Protein AF-A0A661TA59-F1 (afdb_monomer_lite)

Secondary structure (DSSP, 8-state):
-EEEEEE--SSTTS--EEEEEE-S-HHHHHHHHT-HHHHHHHHHHHHHH-SPPP-------S-S------

Structure (mmCIF, N/CA/C/O backbone):
data_AF-A0A661TA59-F1
#
_entry.id   AF-A0A661TA59-F1
#
loop_
_atom_site.group_PDB
_atom_site.id
_atom_site.type_symbol
_atom_site.label_atom_id
_atom_site.label_alt_id
_atom_site.label_comp_id
_atom_site.label_asym_id
_atom_site.label_entity_id
_atom_site.label_seq_id
_atom_site.pdbx_PDB_ins_code
_atom_site.Cartn_x
_atom_site.Cartn_y
_atom_site.Cartn_z
_atom_site.occupancy
_atom_site.B_iso_or_equiv
_atom_site.auth_seq_id
_atom_site.auth_comp_id
_atom_site.auth_asym_id
_atom_site.auth_atom_id
_atom_site.pdbx_PDB_model_num
ATOM 1 N N . ILE A 1 1 ? 13.210 -1.570 1.466 1.00 67.00 1 ILE A N 1
ATOM 2 C CA 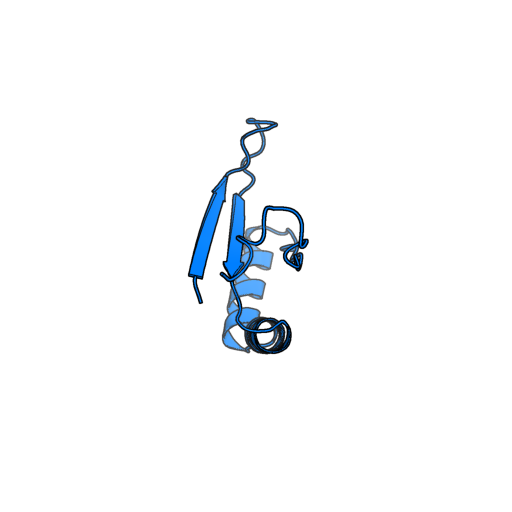. ILE A 1 1 ? 11.818 -1.067 1.444 1.00 67.00 1 ILE A CA 1
ATOM 3 C C . ILE A 1 1 ? 11.889 0.341 1.997 1.00 67.00 1 ILE A C 1
ATOM 5 O O . ILE A 1 1 ? 12.434 0.500 3.083 1.00 67.00 1 ILE A O 1
ATOM 9 N N . SER A 1 2 ? 11.446 1.333 1.232 1.00 79.56 2 SER A N 1
ATOM 10 C CA . SER A 1 2 ? 11.387 2.729 1.684 1.00 79.56 2 SER A CA 1
ATOM 11 C C . SER A 1 2 ? 9.926 3.135 1.787 1.00 79.56 2 SER A C 1
ATOM 13 O O . SER A 1 2 ? 9.128 2.727 0.944 1.00 79.56 2 SER A O 1
ATOM 15 N N . SER A 1 3 ? 9.576 3.907 2.808 1.00 82.88 3 SER A N 1
ATOM 16 C CA . SER A 1 3 ? 8.215 4.384 3.048 1.00 82.88 3 SER A CA 1
ATOM 17 C C . SER A 1 3 ? 8.222 5.888 3.265 1.00 82.88 3 SER A C 1
ATOM 19 O O . SER A 1 3 ? 9.068 6.397 3.998 1.00 82.88 3 SER A O 1
ATOM 21 N N . GLU A 1 4 ? 7.258 6.577 2.678 1.00 87.50 4 GLU A N 1
ATOM 22 C CA . GLU A 1 4 ? 7.026 8.004 2.869 1.00 87.50 4 GLU A CA 1
ATOM 23 C C . GLU A 1 4 ? 5.532 8.265 3.074 1.00 87.50 4 GLU A C 1
ATOM 25 O O . GLU A 1 4 ? 4.680 7.581 2.500 1.00 87.50 4 GLU A O 1
ATOM 30 N N . SER A 1 5 ? 5.225 9.256 3.907 1.00 89.06 5 SER A N 1
ATOM 31 C CA . SER A 1 5 ? 3.863 9.721 4.157 1.00 89.06 5 SER A CA 1
ATOM 32 C C . SER A 1 5 ? 3.684 11.076 3.488 1.00 89.06 5 SER A C 1
ATOM 34 O O . SER A 1 5 ? 4.458 12.001 3.725 1.00 89.06 5 SER A O 1
ATOM 36 N N . LEU A 1 6 ? 2.669 11.174 2.644 1.00 86.06 6 LEU A N 1
ATOM 37 C CA . LEU A 1 6 ? 2.279 12.350 1.884 1.00 86.06 6 LEU A CA 1
ATOM 38 C C . LEU A 1 6 ? 0.932 12.823 2.435 1.00 86.06 6 LEU A C 1
ATOM 40 O O . LEU A 1 6 ? 0.056 12.009 2.718 1.00 86.06 6 LEU A O 1
ATOM 44 N N . GLN A 1 7 ? 0.764 14.129 2.595 1.00 83.75 7 GLN A N 1
ATOM 45 C CA . GLN A 1 7 ? -0.522 14.730 2.942 1.00 83.75 7 GLN A CA 1
ATOM 46 C C . GLN A 1 7 ? -1.086 15.396 1.689 1.00 83.75 7 GLN A C 1
ATOM 48 O O . GLN A 1 7 ? -0.361 16.126 1.008 1.00 83.75 7 GLN A O 1
ATOM 53 N N . CYS A 1 8 ? -2.352 15.128 1.373 1.00 81.81 8 CYS A N 1
ATOM 54 C CA . CYS A 1 8 ? -3.048 15.853 0.322 1.00 81.81 8 CYS A CA 1
ATOM 55 C C . CYS A 1 8 ? -3.278 17.296 0.783 1.00 81.81 8 CYS A C 1
ATOM 57 O O . CYS A 1 8 ? -3.650 17.542 1.930 1.00 81.81 8 CYS A O 1
ATOM 59 N N . VAL A 1 9 ? -3.008 18.252 -0.100 1.00 84.12 9 VAL A N 1
ATOM 60 C CA . VAL A 1 9 ? -3.168 19.688 0.179 1.00 84.12 9 VAL A CA 1
ATOM 61 C C . VAL A 1 9 ? -4.165 20.361 -0.764 1.00 84.12 9 VAL A C 1
ATOM 63 O O . VAL A 1 9 ? -4.384 21.562 -0.644 1.00 84.12 9 VAL A O 1
ATOM 66 N N . ASP A 1 10 ? -4.750 19.610 -1.701 1.00 79.12 10 ASP A N 1
ATOM 67 C CA . ASP A 1 10 ? -5.687 20.120 -2.701 1.00 79.12 10 ASP A CA 1
ATOM 68 C C . ASP A 1 10 ? -6.797 19.082 -2.953 1.00 79.12 10 ASP A C 1
ATOM 70 O O . ASP A 1 10 ? -6.531 18.061 -3.594 1.00 79.12 10 ASP A O 1
ATOM 74 N N . PRO A 1 11 ? -8.019 19.301 -2.433 1.00 72.31 11 PRO A N 1
ATOM 75 C CA . PRO A 1 11 ? -8.455 20.444 -1.622 1.00 72.31 11 PRO A CA 1
ATOM 76 C C . PRO A 1 11 ? -7.934 20.374 -0.162 1.00 72.31 11 PRO A C 1
ATOM 78 O O . PRO A 1 11 ? -7.948 19.309 0.449 1.00 72.31 11 PRO A O 1
ATOM 81 N N . PRO A 1 12 ? -7.508 21.497 0.451 1.00 66.88 12 PRO A N 1
ATOM 82 C CA . PRO A 1 12 ? -6.877 21.517 1.785 1.00 66.88 12 PRO A CA 1
ATOM 83 C C . PRO A 1 12 ? -7.835 21.211 2.949 1.00 66.88 12 PRO A C 1
ATOM 85 O O . PRO A 1 12 ? -7.412 21.086 4.097 1.00 66.88 12 PRO A O 1
ATOM 88 N N . GLU A 1 13 ? -9.132 21.162 2.662 1.00 68.88 13 GLU A N 1
ATOM 89 C CA . GLU A 1 13 ? -10.217 20.906 3.608 1.00 68.88 13 GLU A CA 1
ATOM 90 C C . GLU A 1 13 ? -10.398 19.408 3.901 1.00 68.88 13 GLU A C 1
ATOM 92 O O . GLU A 1 13 ? -10.934 19.051 4.954 1.00 68.88 13 GLU A O 1
ATOM 97 N N . GLU A 1 14 ? -9.870 18.532 3.044 1.00 70.75 14 GLU A N 1
ATOM 98 C CA . GLU A 1 14 ? -9.888 17.089 3.264 1.00 70.75 14 GLU A CA 1
ATOM 99 C C . GLU A 1 14 ? -8.562 16.645 3.897 1.00 70.75 14 GLU A C 1
ATOM 101 O O . GLU A 1 14 ? -7.482 16.805 3.329 1.00 70.75 14 GLU A O 1
ATOM 106 N N . ASN A 1 15 ? -8.628 16.091 5.114 1.00 70.44 15 ASN A N 1
ATOM 107 C CA . ASN A 1 15 ? -7.465 15.526 5.808 1.00 70.44 15 ASN A CA 1
ATOM 108 C C . ASN A 1 15 ? -7.112 14.156 5.208 1.00 70.44 15 ASN A C 1
ATOM 110 O O . ASN A 1 15 ? -7.203 13.126 5.877 1.00 70.44 15 ASN A O 1
ATOM 114 N N . GLU A 1 16 ? -6.745 14.142 3.928 1.00 80.00 16 GLU A N 1
ATOM 115 C CA . GLU A 1 16 ? -6.349 12.932 3.221 1.00 80.00 16 GLU A CA 1
ATOM 116 C C . GLU A 1 16 ? -4.840 12.700 3.368 1.00 80.00 16 GLU A C 1
ATOM 118 O O . GLU A 1 16 ? -4.003 13.574 3.121 1.00 80.00 16 GLU A O 1
ATOM 123 N N . TYR A 1 17 ? -4.489 11.482 3.773 1.00 82.31 17 TYR A N 1
ATOM 124 C CA . TYR A 1 17 ? -3.110 11.048 3.943 1.00 82.31 17 TYR A CA 1
ATOM 125 C C . TYR A 1 17 ? -2.838 9.850 3.043 1.00 82.31 17 TYR A C 1
ATOM 127 O O . TYR A 1 17 ? -3.550 8.847 3.076 1.00 82.31 17 TYR A O 1
ATOM 135 N N . LEU A 1 18 ? -1.755 9.927 2.278 1.00 84.56 18 LEU A N 1
ATOM 136 C CA . LEU A 1 18 ? -1.282 8.861 1.412 1.00 84.56 18 LEU A CA 1
ATOM 137 C C . LEU A 1 18 ? 0.034 8.311 1.954 1.00 84.56 18 LEU A C 1
ATOM 139 O O . LEU A 1 18 ? 1.011 9.036 2.109 1.00 84.56 18 LEU A O 1
ATOM 143 N N . VAL A 1 19 ? 0.101 7.002 2.175 1.00 84.38 19 VAL A N 1
ATOM 144 C CA . VAL A 1 19 ? 1.366 6.329 2.489 1.00 84.38 19 VAL A CA 1
ATOM 145 C C . VAL A 1 19 ? 1.879 5.645 1.230 1.00 84.38 19 VAL A C 1
ATOM 147 O O . VAL A 1 19 ? 1.277 4.685 0.745 1.00 84.38 19 VAL A O 1
ATOM 150 N N . ARG A 1 20 ? 3.017 6.108 0.706 1.00 85.56 20 ARG A N 1
ATOM 151 C CA . ARG A 1 20 ? 3.700 5.472 -0.423 1.00 85.56 20 ARG A CA 1
ATOM 152 C C . ARG A 1 20 ? 4.813 4.578 0.102 1.00 85.56 20 ARG A C 1
ATOM 154 O O . ARG A 1 20 ? 5.659 4.998 0.882 1.00 85.56 20 ARG A O 1
ATOM 161 N N . SER A 1 21 ? 4.816 3.321 -0.327 1.00 84.31 21 SER A N 1
ATOM 162 C CA . SER A 1 21 ? 5.864 2.358 0.016 1.00 84.31 21 SER A CA 1
ATOM 163 C C . SER A 1 21 ? 6.454 1.746 -1.246 1.00 84.31 21 SER A C 1
ATOM 165 O O . SER A 1 21 ? 5.717 1.275 -2.111 1.00 84.31 21 SER A O 1
ATOM 167 N N . THR A 1 22 ? 7.780 1.731 -1.335 1.00 86.62 22 THR A N 1
ATOM 168 C CA . THR A 1 22 ? 8.522 1.170 -2.466 1.00 86.62 22 THR A CA 1
ATOM 169 C C . THR A 1 22 ? 8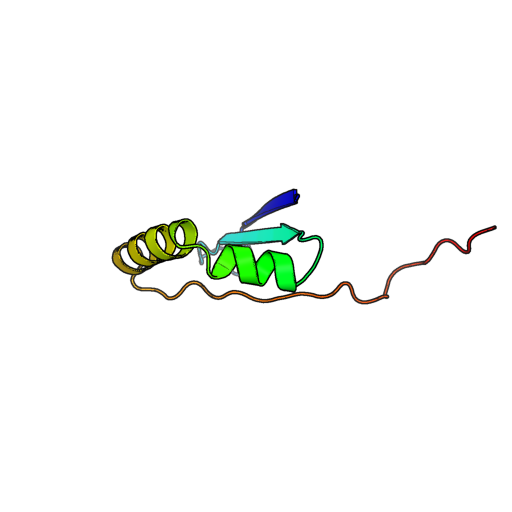.929 -0.266 -2.161 1.00 86.62 22 THR A C 1
ATOM 171 O O . THR A 1 22 ? 9.702 -0.530 -1.230 1.00 86.62 22 THR A O 1
ATOM 174 N N . TRP A 1 23 ? 8.421 -1.186 -2.978 1.00 86.19 23 TRP A N 1
ATOM 175 C CA . TRP A 1 23 ? 8.652 -2.627 -2.887 1.00 86.19 23 TRP A CA 1
ATOM 176 C C . TRP A 1 23 ? 9.585 -3.100 -4.002 1.00 86.19 23 TRP A C 1
ATOM 178 O O . TRP A 1 23 ? 9.622 -2.502 -5.073 1.00 86.19 23 TRP A O 1
ATOM 188 N N . ALA A 1 24 ? 10.340 -4.173 -3.746 1.00 85.19 24 ALA A N 1
ATOM 189 C CA .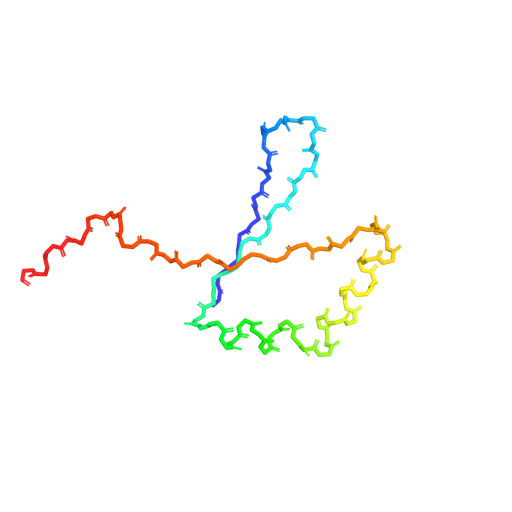 ALA A 1 24 ? 11.235 -4.763 -4.743 1.00 85.19 24 ALA A CA 1
ATOM 190 C C . ALA A 1 24 ? 10.458 -5.412 -5.899 1.00 85.19 24 ALA A C 1
ATOM 192 O O . ALA A 1 24 ? 10.889 -5.339 -7.044 1.00 85.19 24 ALA A O 1
ATOM 193 N N . SER A 1 25 ? 9.312 -6.027 -5.591 1.00 86.38 25 SER A N 1
ATOM 194 C CA . SER A 1 25 ? 8.387 -6.615 -6.559 1.00 86.38 25 SER A CA 1
ATOM 195 C C . SER A 1 25 ? 6.939 -6.487 -6.084 1.00 86.38 25 SER A C 1
ATOM 197 O O . SER A 1 25 ? 6.662 -6.391 -4.886 1.00 86.38 25 SER A O 1
ATOM 199 N N . VAL A 1 26 ? 5.995 -6.574 -7.025 1.00 86.88 26 VAL A N 1
ATOM 200 C CA . VAL A 1 26 ? 4.556 -6.674 -6.720 1.00 86.88 26 VAL A CA 1
ATOM 201 C C . VAL A 1 26 ? 4.244 -7.923 -5.883 1.00 86.88 26 VAL A C 1
ATOM 203 O O . VAL A 1 26 ? 3.346 -7.890 -5.047 1.00 86.88 26 VAL A O 1
ATOM 206 N N . ASP A 1 27 ? 4.987 -9.016 -6.076 1.00 88.00 27 ASP A N 1
ATOM 207 C CA . ASP A 1 27 ? 4.832 -10.245 -5.288 1.00 88.00 27 ASP A CA 1
ATOM 208 C C . ASP A 1 27 ? 5.171 -10.033 -3.802 1.00 88.00 27 ASP A C 1
ATOM 210 O O . ASP A 1 27 ? 4.404 -10.448 -2.934 1.00 88.00 27 ASP A O 1
ATOM 214 N N . ASP A 1 28 ? 6.251 -9.302 -3.498 1.00 87.62 28 ASP A N 1
ATOM 215 C CA . ASP A 1 2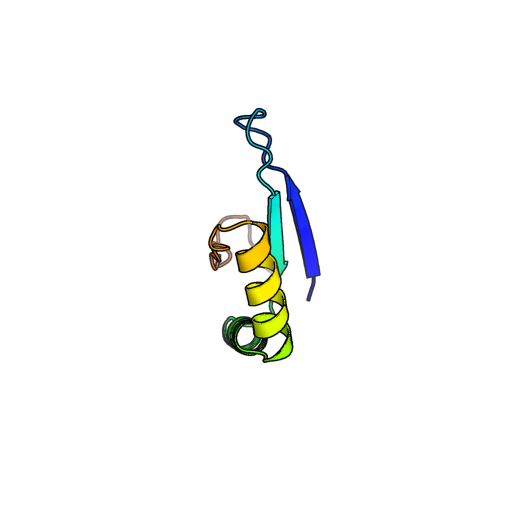8 ? 6.601 -8.925 -2.123 1.00 87.62 28 ASP A CA 1
ATOM 216 C C . ASP A 1 28 ? 5.513 -8.058 -1.481 1.00 87.62 28 ASP A C 1
ATOM 218 O O . ASP A 1 28 ? 5.119 -8.300 -0.339 1.00 87.62 28 ASP A O 1
ATOM 222 N N . TRP A 1 29 ? 4.969 -7.093 -2.233 1.00 87.50 29 TRP A N 1
ATOM 223 C CA . TRP A 1 29 ? 3.843 -6.283 -1.767 1.00 87.50 29 TRP A CA 1
ATOM 224 C C . TRP A 1 29 ? 2.602 -7.139 -1.485 1.00 87.50 29 TRP A C 1
ATOM 226 O O . TRP A 1 29 ? 1.980 -6.983 -0.435 1.00 87.50 29 TRP A O 1
ATOM 236 N N . LYS A 1 30 ? 2.262 -8.092 -2.365 1.00 88.19 30 LYS A N 1
ATOM 237 C CA . LYS A 1 30 ? 1.136 -9.019 -2.154 1.00 88.19 30 LYS A CA 1
ATOM 238 C C . LYS A 1 30 ? 1.355 -9.894 -0.922 1.00 88.19 30 LYS A C 1
ATOM 240 O O . LYS A 1 30 ? 0.443 -10.037 -0.111 1.00 88.19 30 LYS A O 1
ATOM 245 N N . LYS A 1 31 ? 2.556 -10.450 -0.738 1.00 90.31 31 LYS A N 1
ATOM 246 C CA . LYS A 1 31 ? 2.903 -11.242 0.454 1.00 90.31 31 LYS A CA 1
ATOM 247 C C . LYS A 1 31 ? 2.747 -10.429 1.735 1.00 90.31 31 LYS A C 1
ATOM 249 O O . LYS A 1 31 ? 2.196 -10.935 2.710 1.00 90.31 31 LYS A O 1
ATOM 254 N N . TRP A 1 32 ? 3.180 -9.170 1.725 1.00 87.38 32 TRP A N 1
ATOM 255 C CA . TRP A 1 32 ? 2.978 -8.263 2.851 1.00 87.38 32 TRP A CA 1
ATOM 256 C C . TRP A 1 32 ? 1.495 -7.940 3.081 1.00 87.38 32 TRP A C 1
ATOM 258 O O . TRP A 1 32 ? 1.029 -8.015 4.218 1.00 87.38 32 TRP A O 1
ATOM 268 N N . LEU A 1 33 ? 0.734 -7.659 2.018 1.00 86.00 33 LEU A N 1
ATOM 269 C CA . LEU A 1 33 ? -0.696 -7.346 2.091 1.00 86.00 33 LEU A CA 1
ATOM 270 C C . LEU A 1 33 ? -1.513 -8.504 2.683 1.00 86.00 33 LEU A C 1
ATOM 272 O O . LEU A 1 33 ? -2.408 -8.280 3.495 1.00 86.00 33 LEU A O 1
ATOM 276 N N . HIS A 1 34 ? -1.181 -9.742 2.312 1.00 87.31 34 HIS A N 1
ATOM 277 C CA . HIS A 1 34 ? -1.839 -10.954 2.805 1.00 87.31 34 HIS A CA 1
ATOM 278 C C . HIS A 1 34 ? -1.258 -11.487 4.125 1.00 87.31 34 HIS A C 1
ATOM 280 O O . HIS A 1 34 ? -1.708 -12.523 4.621 1.00 87.31 34 HIS A O 1
ATOM 286 N N . SER A 1 35 ? -0.270 -10.808 4.717 1.00 90.44 35 SER A N 1
ATOM 287 C CA . SER A 1 35 ? 0.287 -11.216 6.005 1.00 90.44 35 SER A CA 1
ATOM 288 C C . SER A 1 35 ? -0.773 -11.128 7.104 1.00 90.44 35 SER A C 1
ATOM 290 O O . SER A 1 35 ? -1.502 -10.141 7.210 1.00 90.44 35 SER A O 1
ATOM 292 N N . LYS A 1 36 ? -0.833 -12.146 7.972 1.00 87.31 36 LYS A N 1
ATOM 293 C CA . LYS A 1 36 ? -1.798 -12.208 9.086 1.00 87.31 36 LYS A CA 1
ATOM 294 C C . LYS A 1 36 ? -1.713 -10.983 9.997 1.00 87.31 36 LYS A C 1
ATOM 296 O O . LYS A 1 36 ? -2.737 -10.501 10.470 1.00 87.31 36 LYS A O 1
ATOM 301 N N . GLU A 1 37 ? -0.503 -10.472 10.212 1.00 87.88 37 GLU A N 1
ATOM 302 C CA . GLU A 1 37 ? -0.269 -9.257 10.994 1.00 87.88 37 GLU A CA 1
ATOM 303 C C . GLU A 1 37 ? -0.925 -8.038 10.333 1.00 87.88 37 GLU A C 1
ATOM 305 O O . GLU A 1 37 ? -1.670 -7.298 10.977 1.00 87.88 37 GLU A O 1
ATOM 310 N N . ARG A 1 38 ? -0.730 -7.878 9.019 1.00 86.88 38 ARG A N 1
ATOM 311 C CA . ARG A 1 38 ? -1.295 -6.768 8.249 1.00 86.88 38 ARG A CA 1
ATOM 312 C C . ARG A 1 38 ? -2.815 -6.817 8.196 1.00 86.88 38 ARG A C 1
ATOM 314 O O . ARG A 1 38 ? -3.444 -5.770 8.342 1.00 86.88 38 ARG A O 1
ATOM 321 N N . VAL A 1 39 ? -3.387 -8.009 8.030 1.00 86.38 39 VAL A N 1
ATOM 322 C CA . VAL A 1 39 ? -4.840 -8.225 8.045 1.00 86.38 39 VAL A CA 1
ATOM 323 C C . VAL A 1 39 ? -5.419 -7.853 9.409 1.00 86.38 39 VAL A C 1
ATOM 325 O O . VAL A 1 39 ? -6.372 -7.084 9.465 1.00 86.38 39 VAL A O 1
ATOM 328 N N . ALA A 1 40 ? -4.807 -8.303 10.509 1.00 89.06 40 ALA A N 1
ATOM 329 C CA . ALA A 1 40 ? -5.267 -7.965 11.855 1.00 89.06 40 ALA A CA 1
ATOM 330 C C . ALA A 1 40 ? -5.212 -6.452 12.138 1.00 89.06 40 ALA A C 1
ATOM 332 O O . ALA A 1 40 ? -6.122 -5.904 12.758 1.00 89.06 40 ALA A O 1
ATOM 333 N N . ILE A 1 41 ? -4.165 -5.765 11.668 1.00 87.06 41 ILE A N 1
ATOM 334 C CA . ILE A 1 41 ? -4.045 -4.305 11.780 1.00 87.06 41 ILE A CA 1
ATOM 335 C C . ILE A 1 41 ? -5.089 -3.607 10.900 1.00 87.06 41 ILE A C 1
ATOM 337 O O . ILE A 1 41 ? -5.766 -2.697 11.367 1.00 87.06 41 ILE A O 1
ATOM 341 N N . GLN A 1 42 ? -5.260 -4.044 9.648 1.00 83.25 42 GLN A N 1
ATOM 342 C CA . GLN A 1 42 ? -6.237 -3.463 8.726 1.00 83.25 42 GLN A CA 1
ATOM 343 C C . GLN A 1 42 ? -7.668 -3.599 9.248 1.00 83.25 42 GLN A C 1
ATOM 345 O O . GLN A 1 42 ? -8.425 -2.645 9.129 1.00 83.25 42 GLN A O 1
ATOM 350 N N . SER A 1 43 ? -8.028 -4.733 9.855 1.00 85.31 43 SER A N 1
ATOM 351 C CA . SER A 1 43 ? -9.352 -4.918 10.461 1.00 85.31 43 SER A CA 1
ATOM 352 C C . SER A 1 43 ? -9.613 -3.937 11.602 1.00 85.31 43 SER A C 1
ATOM 354 O O . SER A 1 43 ? -10.709 -3.402 11.696 1.00 85.31 43 SER A O 1
ATOM 356 N N . LYS A 1 44 ? -8.608 -3.650 12.440 1.00 87.44 44 LYS A N 1
ATOM 357 C CA . LYS A 1 44 ? -8.742 -2.643 13.506 1.00 87.44 44 LYS A CA 1
ATOM 358 C C . LYS A 1 44 ? -8.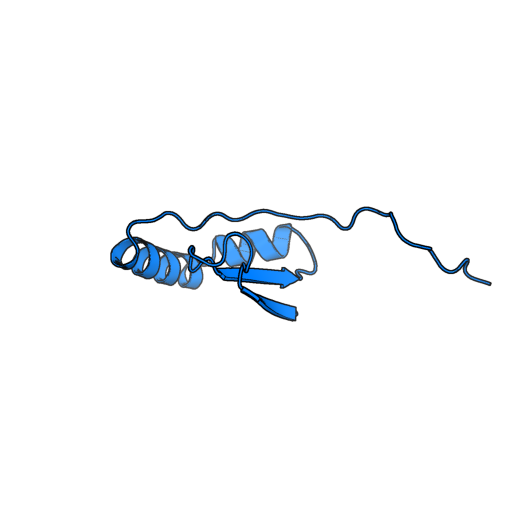898 -1.232 12.942 1.00 87.44 44 LYS A C 1
ATOM 360 O O . LYS A 1 44 ? -9.682 -0.454 13.463 1.00 87.44 44 LYS A O 1
ATOM 365 N N . ILE A 1 45 ? -8.151 -0.906 11.888 1.00 83.94 45 ILE A N 1
ATOM 366 C CA . ILE A 1 45 ? -8.255 0.396 11.215 1.00 83.94 45 ILE A CA 1
ATOM 367 C C . ILE A 1 45 ? -9.644 0.557 10.587 1.00 83.94 45 ILE A C 1
ATOM 369 O O . ILE A 1 45 ? -10.280 1.581 10.796 1.00 83.94 45 ILE A O 1
ATOM 373 N N . ASP A 1 46 ? -10.134 -0.463 9.881 1.00 83.38 46 ASP A N 1
ATOM 374 C CA . ASP A 1 46 ? -11.460 -0.456 9.246 1.00 83.38 46 ASP A CA 1
ATOM 375 C C . ASP A 1 46 ? -12.588 -0.323 10.286 1.00 83.38 46 ASP A C 1
ATOM 377 O O . ASP A 1 46 ? -13.528 0.435 10.078 1.00 83.38 46 ASP A O 1
ATOM 381 N N . GLU A 1 47 ? -12.457 -0.957 11.458 1.00 85.81 47 GLU A N 1
ATOM 382 C CA . GLU A 1 47 ? -13.411 -0.799 12.567 1.00 85.81 47 GLU A CA 1
ATOM 383 C C . GLU A 1 47 ? -13.467 0.644 13.106 1.00 85.81 47 GLU A C 1
ATOM 385 O O . GLU A 1 47 ? -14.545 1.142 13.440 1.00 85.81 47 GLU A O 1
ATOM 390 N N . ILE A 1 48 ? -12.317 1.323 13.173 1.00 85.69 48 ILE A N 1
ATOM 391 C CA . ILE A 1 48 ? -12.197 2.685 13.711 1.00 85.69 48 ILE A CA 1
ATOM 392 C C . ILE A 1 48 ? -12.650 3.724 12.684 1.00 85.69 48 ILE A C 1
ATOM 394 O O . ILE A 1 48 ? -13.467 4.588 12.997 1.00 85.69 48 ILE A O 1
ATOM 398 N N . THR A 1 49 ? -12.110 3.652 11.469 1.00 79.44 49 THR A N 1
ATOM 399 C CA . THR A 1 49 ? -12.345 4.648 10.419 1.00 79.44 49 THR A CA 1
ATOM 400 C C . THR A 1 49 ? -13.683 4.408 9.715 1.00 79.44 49 THR A C 1
ATOM 402 O O . THR A 1 49 ? -14.268 5.350 9.200 1.00 79.44 49 THR A O 1
ATOM 405 N N . ARG A 1 50 ? -14.212 3.171 9.734 1.00 78.31 50 ARG A N 1
ATOM 406 C CA . ARG A 1 50 ? -15.395 2.719 8.965 1.00 78.31 50 ARG A CA 1
ATOM 407 C C . ARG A 1 50 ? -15.270 2.913 7.454 1.00 78.31 50 ARG A C 1
ATOM 409 O O . ARG A 1 50 ? -16.256 2.806 6.727 1.00 78.31 50 ARG A O 1
ATOM 416 N N . GLU A 1 51 ? -14.058 3.173 6.989 1.00 75.38 51 GLU A N 1
ATOM 417 C CA . GLU A 1 51 ? -13.730 3.403 5.596 1.00 75.38 51 GLU A CA 1
ATOM 418 C C . GLU A 1 51 ? -12.716 2.366 5.145 1.00 75.38 51 GLU A C 1
ATOM 420 O O . GLU A 1 51 ? -11.773 2.016 5.864 1.00 75.38 51 GLU A O 1
ATOM 425 N N . ARG A 1 52 ? -12.902 1.889 3.915 1.00 73.38 52 ARG A N 1
ATOM 426 C CA . ARG A 1 52 ? -11.985 0.928 3.321 1.00 73.38 52 ARG A CA 1
ATOM 427 C C . ARG A 1 52 ? -10.721 1.649 2.886 1.00 73.38 52 ARG A C 1
ATOM 429 O O . ARG A 1 52 ? -10.772 2.559 2.068 1.00 73.38 52 ARG A O 1
ATOM 436 N N . THR A 1 53 ? -9.576 1.183 3.373 1.00 80.44 53 THR A N 1
ATOM 437 C CA . THR A 1 53 ? -8.279 1.630 2.860 1.00 80.44 53 THR A CA 1
ATOM 438 C C . THR A 1 53 ? -8.114 1.182 1.409 1.00 80.44 53 THR A C 1
ATOM 440 O O . THR A 1 53 ? -8.093 -0.017 1.121 1.00 80.44 53 THR A O 1
ATOM 443 N N . GLU A 1 54 ? -7.969 2.141 0.497 1.00 81.44 54 GLU A N 1
ATOM 444 C CA . GLU A 1 54 ? -7.654 1.866 -0.901 1.00 81.44 54 GLU A CA 1
ATOM 445 C C . GLU A 1 54 ? -6.147 1.675 -1.100 1.00 81.44 54 GLU A C 1
ATOM 447 O O . GLU A 1 54 ? -5.326 2.441 -0.596 1.00 81.44 54 GLU A O 1
ATOM 452 N N . TYR A 1 55 ? -5.773 0.667 -1.888 1.00 84.12 55 TYR A N 1
ATOM 453 C CA . TYR A 1 55 ? -4.394 0.457 -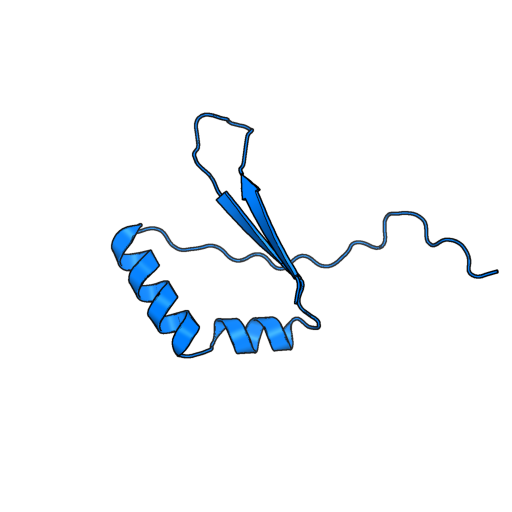2.317 1.00 84.12 55 TYR A CA 1
ATOM 454 C C . TYR A 1 55 ? -4.297 0.592 -3.829 1.00 84.12 55 TYR A C 1
ATOM 456 O O . TYR A 1 55 ? -5.065 -0.027 -4.565 1.00 84.12 55 TYR A O 1
ATOM 464 N N . ARG A 1 56 ? -3.311 1.355 -4.301 1.00 85.31 56 ARG A N 1
ATOM 465 C CA . ARG A 1 56 ? -3.014 1.516 -5.727 1.00 85.31 56 ARG A CA 1
ATOM 466 C C . ARG A 1 56 ? -1.552 1.158 -5.970 1.00 85.31 56 ARG A C 1
ATOM 468 O O . ARG A 1 56 ? -0.670 1.605 -5.239 1.00 85.31 56 ARG A O 1
ATOM 475 N N . ILE A 1 57 ? -1.309 0.313 -6.968 1.00 85.00 57 ILE A N 1
ATOM 476 C CA . ILE A 1 57 ? 0.043 -0.050 -7.402 1.00 85.00 57 ILE A CA 1
ATOM 477 C C . ILE A 1 57 ? 0.423 0.902 -8.528 1.00 85.00 57 ILE A C 1
ATOM 479 O O . ILE A 1 57 ? -0.328 1.051 -9.489 1.00 85.00 57 ILE A O 1
ATOM 483 N N . TYR A 1 58 ? 1.591 1.521 -8.406 1.00 81.69 58 TYR A N 1
ATOM 484 C CA . TYR A 1 58 ? 2.146 2.399 -9.425 1.00 81.69 58 TYR A CA 1
ATOM 485 C C . TYR A 1 58 ? 3.430 1.778 -9.956 1.00 81.69 58 TYR A C 1
ATOM 487 O O . TYR A 1 58 ? 4.326 1.444 -9.180 1.00 81.69 58 TYR A O 1
ATOM 495 N N . GLU A 1 59 ? 3.518 1.631 -11.272 1.00 79.81 59 GLU A N 1
ATOM 496 C CA . GLU A 1 59 ? 4.763 1.265 -11.937 1.00 79.81 59 GLU A CA 1
ATOM 497 C C . GLU A 1 59 ? 5.483 2.540 -12.383 1.00 79.81 59 GLU A C 1
ATOM 499 O O . GLU A 1 59 ? 4.828 3.490 -12.828 1.00 79.81 59 GLU A O 1
ATOM 504 N N . PRO A 1 60 ? 6.819 2.604 -12.257 1.00 74.56 60 PRO A N 1
ATOM 505 C CA . PRO A 1 60 ? 7.567 3.734 -12.773 1.00 74.56 60 PRO A CA 1
ATOM 506 C C . PRO A 1 60 ? 7.374 3.798 -14.290 1.00 74.56 60 PRO A C 1
ATOM 508 O O . PRO A 1 60 ? 7.868 2.952 -15.034 1.00 74.56 60 PRO A O 1
ATOM 511 N N . LEU A 1 61 ? 6.657 4.819 -14.757 1.00 70.88 61 LEU A N 1
ATOM 512 C CA . LEU A 1 61 ? 6.646 5.177 -16.168 1.00 70.88 61 LEU A CA 1
ATOM 513 C C . LEU A 1 61 ? 8.080 5.558 -16.552 1.00 70.88 61 LEU A C 1
ATOM 515 O O . LEU A 1 61 ? 8.643 6.505 -16.001 1.00 70.88 61 LEU A O 1
ATOM 519 N N . VAL A 1 62 ? 8.685 4.819 -17.488 1.00 61.72 62 VAL A N 1
ATOM 520 C CA . VAL A 1 62 ? 9.905 5.251 -18.187 1.00 61.72 62 VAL A CA 1
ATOM 521 C C . VAL A 1 62 ? 9.566 6.557 -18.912 1.00 61.72 62 VAL A C 1
ATOM 523 O O . VAL A 1 62 ? 9.021 6.566 -20.009 1.00 61.72 62 VAL A O 1
ATOM 526 N N . GLY A 1 63 ? 9.810 7.674 -18.235 1.00 58.38 63 GLY A N 1
ATOM 527 C CA . GLY A 1 63 ? 9.355 9.003 -18.630 1.00 58.38 63 GLY A CA 1
ATOM 528 C C . GLY A 1 63 ? 10.157 10.083 -17.914 1.00 58.38 63 GLY A C 1
ATOM 529 O O . GLY A 1 63 ? 9.598 10.954 -17.263 1.00 58.38 63 GLY A O 1
ATOM 530 N N . GLY A 1 64 ? 11.483 9.986 -17.993 1.00 48.69 64 GLY A N 1
ATOM 531 C CA . GLY A 1 64 ? 12.409 10.967 -17.438 1.00 48.69 64 GLY A CA 1
ATOM 532 C C . GLY A 1 64 ? 13.847 10.500 -17.616 1.00 48.69 64 GLY A C 1
ATOM 533 O O . GLY A 1 64 ? 14.323 9.704 -16.821 1.00 48.69 64 GLY A O 1
ATOM 534 N N . ILE A 1 65 ? 14.484 10.955 -18.701 1.00 57.91 65 ILE A N 1
ATOM 535 C CA . ILE A 1 65 ? 15.935 10.958 -18.964 1.00 57.91 65 ILE A CA 1
ATOM 536 C C . ILE A 1 65 ? 16.686 9.744 -18.391 1.00 57.91 65 ILE A C 1
ATOM 538 O O . ILE A 1 65 ? 17.232 9.782 -17.292 1.00 57.91 65 ILE A O 1
ATOM 542 N N . ILE A 1 66 ? 16.790 8.673 -19.177 1.00 57.62 66 ILE A N 1
ATOM 543 C CA . ILE A 1 66 ? 17.914 7.751 -18.997 1.00 57.62 66 ILE A CA 1
ATOM 544 C C . ILE A 1 66 ? 19.170 8.593 -19.280 1.00 57.62 66 ILE A C 1
ATOM 546 O O . ILE A 1 66 ? 19.296 9.057 -20.418 1.00 57.62 66 ILE A O 1
ATOM 550 N N . PRO A 1 67 ? 20.094 8.846 -18.326 1.00 52.72 67 PRO A N 1
ATOM 551 C CA . PRO A 1 67 ? 21.421 9.272 -18.730 1.00 52.72 67 PRO A CA 1
ATOM 552 C C . PRO A 1 67 ? 21.950 8.127 -19.584 1.00 52.72 67 PRO A C 1
ATOM 554 O O . PRO A 1 67 ? 22.082 7.000 -19.098 1.00 52.72 67 PRO A O 1
ATOM 557 N N . ALA A 1 68 ? 22.133 8.389 -20.880 1.00 45.59 68 ALA A N 1
ATOM 558 C CA . ALA A 1 68 ? 22.742 7.435 -21.787 1.00 45.59 68 ALA A CA 1
ATOM 559 C C . ALA A 1 68 ? 23.986 6.884 -21.084 1.00 45.59 68 ALA A C 1
ATOM 561 O O . ALA A 1 68 ? 24.851 7.658 -20.668 1.00 45.59 68 ALA A O 1
ATOM 562 N N . LYS A 1 69 ? 24.021 5.567 -20.852 1.00 49.19 69 LYS A N 1
ATOM 563 C CA . LYS A 1 69 ? 25.235 4.922 -20.359 1.00 49.19 69 LYS A CA 1
ATOM 564 C C . LYS A 1 69 ? 26.319 5.212 -21.394 1.00 49.19 69 LYS A C 1
ATOM 566 O O . LYS A 1 69 ? 26.215 4.730 -22.520 1.00 49.19 69 LYS A O 1
ATOM 571 N N . SER A 1 70 ? 27.268 6.066 -21.016 1.00 52.25 70 SER A N 1
ATOM 572 C CA . SER A 1 70 ? 28.531 6.251 -21.725 1.00 52.25 70 SER A CA 1
ATOM 573 C C . SER A 1 70 ? 29.469 5.086 -21.456 1.00 52.25 70 SER A C 1
ATOM 575 O O . SER A 1 70 ? 29.289 4.401 -20.420 1.00 52.25 70 SER A O 1
#

Sequence (70 aa):
ISSESLQCVDPPEENEYLVRSTWASVDDWKKWLHSKERVAIQSKIDEITRERTEYRIYEPLVGGIIPAKS

Radius of gyration: 16.15 Å; chains: 1; bounding box: 44×34×36 Å

pLDDT: mean 78.98, std 11.3, range [45.59, 90.44]

Foldseek 3Di:
DDKDKDFDVVVPVDRDIDIDDDDPDPVVVVCVCPDPVNVVVQVVVCVVVVDHDDDDDDDDDPDDDDPPDD